Protein AF-A0A368ATS0-F1 (afdb_monomer)

Radius of gyration: 23.38 Å; Cα contacts (8 Å, |Δi|>4): 8; chains: 1; bounding box: 49×22×59 Å

Solvent-accessible surface area (backbone atoms only — not comparable to full-atom values): 3569 Å² total; per-residue (Å²): 117,67,65,62,52,51,51,51,52,50,54,50,51,53,50,49,53,50,50,52,52,52,52,53,52,49,51,53,50,51,50,54,50,51,51,53,56,50,70,75,51,85,65,62,90,84,58,78,74,63,48,46,99,86,68,49,71,55,130

Nearest PDB structures (foldseek):
  7lyt-assembly1_A  TM=4.573E-01  e=7.017E+00  Biggievirus Mos11

Sequence (59 aa):
MNEQAISLLQQILDQQKKQTSLLEQIATQNLALIEALADEGGVDPDAPPQTYLSGAPCR

Mean predicted aligned error: 8.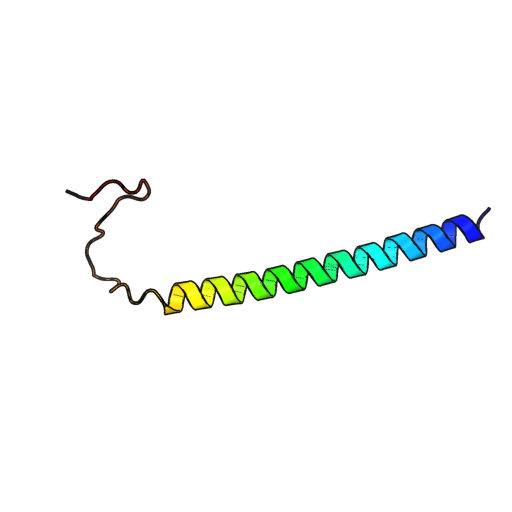98 Å

Secondary structure (DSSP, 8-state):
-HHHHHHHHHHHHHHHHHHHHHHHHHHHHHHHHHHHHHHT----TTSPP-B-TTSPBP-

pLDDT: mean 89.59, std 10.38, range [60.25, 98.44]

Structure (mmCIF, N/CA/C/O backbone):
data_AF-A0A368ATS0-F1
#
_entry.id   AF-A0A368ATS0-F1
#
loop_
_atom_site.group_PDB
_atom_site.id
_atom_site.type_symbol
_atom_site.label_atom_id
_atom_site.label_alt_id
_atom_site.label_comp_id
_atom_site.label_asym_id
_atom_site.label_entity_id
_atom_site.label_seq_id
_atom_site.pdbx_PDB_ins_code
_atom_site.Cartn_x
_atom_site.Cartn_y
_atom_site.Cartn_z
_atom_site.occupancy
_atom_site.B_iso_or_equiv
_atom_site.auth_seq_id
_atom_site.auth_comp_id
_atom_site.auth_asym_id
_atom_site.auth_atom_id
_atom_site.pdbx_PDB_model_num
ATOM 1 N N . MET A 1 1 ? -24.865 8.666 27.676 1.00 63.03 1 MET A N 1
ATOM 2 C CA . MET A 1 1 ? -23.890 9.512 26.943 1.00 63.03 1 MET A CA 1
ATOM 3 C C . MET A 1 1 ? -22.546 8.812 26.723 1.00 63.03 1 MET A C 1
ATOM 5 O O . MET A 1 1 ? -22.030 8.908 25.622 1.00 63.03 1 MET A O 1
ATOM 9 N N . ASN A 1 2 ? -21.999 8.069 27.695 1.00 82.06 2 ASN A N 1
ATOM 10 C CA . ASN A 1 2 ? -20.698 7.393 27.540 1.00 82.06 2 ASN A CA 1
ATOM 11 C C . ASN A 1 2 ? -20.731 6.184 26.573 1.00 82.06 2 ASN A C 1
ATOM 13 O O . ASN A 1 2 ? -19.824 5.996 25.776 1.00 82.06 2 ASN A O 1
ATOM 17 N N . GLU A 1 3 ? -21.817 5.404 26.568 1.00 89.00 3 GLU A N 1
ATOM 18 C CA . GLU A 1 3 ? -21.948 4.212 25.707 1.00 89.00 3 GLU A CA 1
ATOM 19 C C . GLU A 1 3 ? -22.007 4.540 24.208 1.00 89.00 3 GLU A C 1
ATOM 21 O O . GLU A 1 3 ? -21.423 3.836 23.391 1.00 89.00 3 GLU A O 1
ATOM 26 N N . GLN A 1 4 ? -22.660 5.646 23.841 1.00 90.88 4 GLN A N 1
ATOM 27 C CA . GLN A 1 4 ? -22.702 6.120 22.453 1.00 90.88 4 GLN A CA 1
ATOM 28 C C . GLN A 1 4 ? -21.314 6.559 21.972 1.00 90.88 4 GLN A C 1
ATOM 30 O O . GLN A 1 4 ? -20.928 6.249 20.848 1.00 90.88 4 GLN A O 1
ATOM 35 N N . ALA A 1 5 ? -20.544 7.228 22.837 1.00 92.31 5 ALA A N 1
ATOM 36 C CA . ALA A 1 5 ? -19.171 7.615 22.533 1.00 92.31 5 ALA A CA 1
ATOM 37 C C . ALA A 1 5 ? -18.265 6.384 22.366 1.00 92.31 5 ALA A C 1
ATOM 39 O O . ALA A 1 5 ? -17.494 6.321 21.412 1.00 92.31 5 ALA A O 1
ATOM 40 N N . ILE A 1 6 ? -18.407 5.375 23.232 1.00 94.56 6 ILE A N 1
ATOM 41 C CA . ILE A 1 6 ? -17.666 4.109 23.125 1.00 94.56 6 ILE A CA 1
ATOM 42 C C . ILE A 1 6 ? -18.010 3.386 21.817 1.00 94.56 6 ILE A C 1
ATOM 44 O O . ILE A 1 6 ? -17.103 2.954 21.107 1.00 94.56 6 ILE A O 1
ATOM 48 N N . SER A 1 7 ? -19.294 3.307 21.458 1.00 96.38 7 SER A N 1
ATOM 49 C CA . SER A 1 7 ? -19.727 2.681 20.204 1.00 96.38 7 SER A CA 1
ATOM 50 C C . SER A 1 7 ? -19.173 3.407 18.974 1.00 96.38 7 SER A C 1
ATOM 52 O O . SER A 1 7 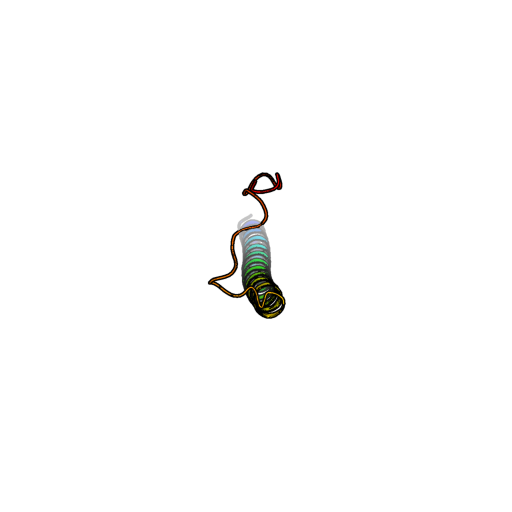? -18.680 2.763 18.049 1.00 96.38 7 SER A O 1
ATOM 54 N N . LEU A 1 8 ? -19.178 4.744 18.971 1.00 96.75 8 LEU A N 1
ATOM 55 C CA . LEU A 1 8 ? -18.606 5.528 17.876 1.00 96.75 8 LEU A CA 1
ATOM 56 C C . LEU A 1 8 ? -17.089 5.314 17.754 1.00 96.75 8 LEU A C 1
ATOM 58 O O . LEU A 1 8 ? -16.581 5.128 16.651 1.00 96.75 8 LEU A O 1
ATOM 62 N N . LEU A 1 9 ? -16.368 5.291 18.878 1.00 97.19 9 LEU A N 1
ATOM 63 C CA . LEU A 1 9 ? -14.926 5.030 18.891 1.00 97.19 9 LEU A CA 1
ATOM 64 C C . LEU A 1 9 ? -14.592 3.626 18.374 1.00 97.19 9 LEU A C 1
ATOM 66 O O . LEU A 1 9 ? -13.620 3.469 17.639 1.00 97.19 9 LEU A O 1
ATOM 70 N N . GLN A 1 10 ? -15.409 2.621 18.700 1.00 97.44 10 GLN A N 1
ATOM 71 C CA . GLN A 1 10 ? -15.262 1.270 18.152 1.00 97.44 10 GLN A CA 1
ATOM 72 C C . GLN A 1 10 ? -15.453 1.254 16.632 1.00 97.44 10 GLN A C 1
ATOM 74 O O . GLN A 1 10 ? -14.616 0.704 15.922 1.00 97.44 10 GLN A O 1
ATOM 79 N N . GLN A 1 11 ? -16.487 1.928 16.119 1.00 97.88 11 GLN A N 1
ATOM 80 C CA . GLN A 1 11 ? -16.722 2.022 14.673 1.00 97.88 11 GLN A CA 1
ATOM 81 C C . GLN A 1 11 ? -15.565 2.717 13.943 1.00 97.88 11 GLN A C 1
ATOM 83 O O . GLN A 1 11 ? -15.141 2.263 12.879 1.00 97.88 11 GLN A O 1
ATOM 88 N N . ILE A 1 12 ? -15.020 3.791 14.524 1.00 97.88 12 ILE A N 1
ATOM 89 C CA . ILE A 1 12 ? -13.852 4.488 13.972 1.00 97.88 12 ILE A CA 1
ATOM 90 C C . ILE A 1 12 ? -12.631 3.566 13.970 1.00 97.88 12 ILE A C 1
ATOM 92 O O . ILE A 1 12 ? -11.947 3.480 12.952 1.00 97.88 12 ILE A O 1
ATOM 96 N N . LEU A 1 13 ? -12.371 2.854 15.069 1.00 97.88 13 LEU A N 1
ATOM 97 C CA . LEU A 1 13 ? -11.247 1.923 15.162 1.00 97.88 13 LEU A CA 1
ATOM 98 C C . LEU A 1 13 ? -11.356 0.796 14.125 1.00 97.88 13 LEU A C 1
ATOM 100 O O . LEU A 1 13 ? -10.363 0.447 13.487 1.00 97.88 13 LEU A O 1
ATOM 104 N N . ASP A 1 14 ? -12.550 0.244 13.925 1.00 98.44 14 ASP A N 1
ATOM 105 C CA . ASP A 1 14 ? -12.781 -0.798 12.923 1.00 98.44 14 ASP A CA 1
ATOM 106 C C . ASP A 1 14 ? -12.562 -0.272 11.504 1.00 98.44 14 ASP A C 1
ATOM 108 O O . ASP A 1 14 ? -11.965 -0.954 10.666 1.00 98.44 14 ASP A O 1
ATOM 112 N N . GLN A 1 15 ? -12.987 0.9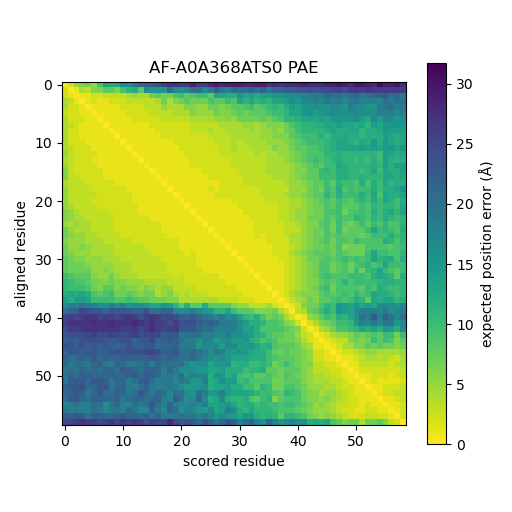62 11.235 1.00 98.06 15 GLN A N 1
ATOM 113 C CA . GLN A 1 15 ? -12.749 1.602 9.949 1.00 98.06 15 GLN A CA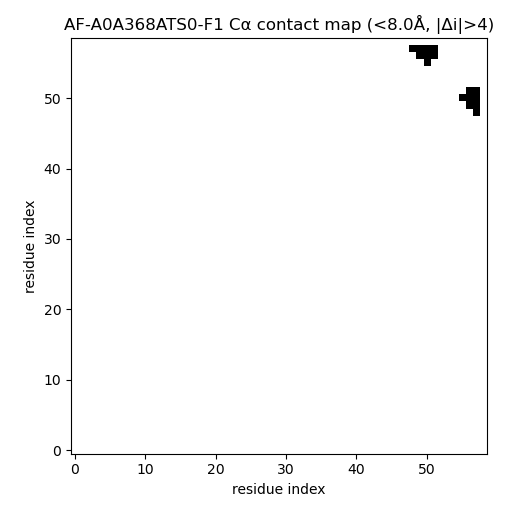 1
ATOM 114 C C . GLN A 1 15 ? -11.261 1.905 9.726 1.00 98.06 15 GLN A C 1
ATOM 116 O O . GLN A 1 15 ? -10.756 1.676 8.627 1.00 98.06 15 GLN A O 1
ATOM 121 N N . GLN A 1 16 ? -10.541 2.344 10.762 1.00 97.81 16 GLN A N 1
ATOM 122 C CA . GLN A 1 16 ? -9.093 2.556 10.705 1.00 97.81 16 GLN A CA 1
ATOM 123 C C . GLN A 1 16 ? -8.351 1.250 10.414 1.00 97.81 16 GLN A C 1
ATOM 125 O O . GLN A 1 16 ? -7.522 1.216 9.511 1.00 97.81 16 GLN A O 1
ATOM 130 N N . LYS A 1 17 ? -8.701 0.151 11.093 1.00 98.25 17 LYS A N 1
ATOM 131 C CA . LYS A 1 17 ? -8.118 -1.175 10.822 1.00 98.25 17 LYS A CA 1
ATOM 132 C C . LYS A 1 17 ? -8.341 -1.618 9.376 1.00 98.25 17 LYS A C 1
ATOM 134 O O . LYS A 1 17 ? -7.408 -2.096 8.733 1.00 98.25 17 LYS A O 1
ATOM 139 N N . LYS A 1 18 ? -9.557 -1.434 8.848 1.00 98.19 18 LYS A N 1
ATOM 140 C CA . LYS A 1 18 ? -9.868 -1.730 7.438 1.00 98.19 18 LYS A CA 1
ATOM 141 C C . LYS A 1 18 ? -9.028 -0.882 6.486 1.00 98.19 18 LYS A C 1
ATOM 143 O O . LYS A 1 18 ? -8.492 -1.415 5.520 1.00 98.19 18 LYS A O 1
ATOM 148 N N . GLN A 1 19 ? -8.887 0.412 6.767 1.00 97.75 19 GLN A N 1
ATOM 149 C CA . GLN A 1 19 ? -8.077 1.316 5.954 1.00 97.75 19 GLN A CA 1
ATOM 150 C C . GLN A 1 19 ? -6.595 0.922 5.971 1.00 97.75 19 GLN A C 1
ATOM 152 O O . GLN A 1 19 ? -5.978 0.866 4.911 1.00 97.75 19 GLN A O 1
ATOM 157 N N . THR A 1 20 ? -6.033 0.603 7.139 1.00 98.00 20 THR A N 1
ATOM 158 C CA . THR A 1 20 ? -4.647 0.130 7.256 1.00 98.00 20 THR A CA 1
ATOM 159 C C . THR A 1 20 ? -4.434 -1.162 6.472 1.00 98.00 20 THR A C 1
ATOM 161 O O . THR A 1 20 ? -3.500 -1.236 5.680 1.00 98.00 20 THR A O 1
ATOM 164 N N . SER A 1 21 ? -5.337 -2.138 6.601 1.00 97.94 21 SER A N 1
ATOM 165 C CA . SER A 1 21 ? -5.236 -3.395 5.848 1.00 97.94 21 SER A CA 1
ATOM 166 C C . SER A 1 21 ? -5.309 -3.175 4.331 1.00 97.94 21 SER A C 1
ATOM 168 O O . SER A 1 21 ? -4.578 -3.814 3.576 1.00 97.94 21 SER A O 1
ATOM 170 N N . LEU A 1 22 ? -6.140 -2.236 3.868 1.00 98.38 22 LEU A N 1
ATOM 171 C CA . LEU A 1 22 ? -6.205 -1.885 2.450 1.00 98.38 22 LEU A CA 1
ATOM 172 C C . LEU A 1 22 ? -4.889 -1.263 1.955 1.00 98.38 22 LEU A C 1
ATOM 174 O O . LEU A 1 22 ? -4.436 -1.587 0.861 1.00 98.38 22 LEU A O 1
ATOM 178 N N . LEU A 1 23 ? -4.261 -0.398 2.757 1.00 98.44 23 LEU A N 1
ATOM 179 C CA . LEU A 1 23 ? -2.965 0.199 2.419 1.00 98.44 23 LEU A CA 1
ATOM 180 C C . LEU A 1 23 ? -1.859 -0.858 2.309 1.00 98.44 23 LEU A C 1
ATOM 182 O O . LEU A 1 23 ? -1.063 -0.799 1.375 1.00 98.44 23 LEU A O 1
ATOM 186 N N . GLU A 1 24 ? -1.837 -1.841 3.210 1.00 98.06 24 GLU A N 1
ATOM 187 C CA . GLU A 1 24 ? -0.903 -2.973 3.138 1.00 98.06 24 GLU A CA 1
ATOM 188 C C . GLU A 1 24 ? -1.099 -3.774 1.843 1.00 98.06 24 GLU A C 1
ATOM 190 O O . GLU A 1 24 ? -0.133 -4.037 1.128 1.00 98.06 24 GLU A O 1
ATOM 195 N N . GLN A 1 25 ? -2.349 -4.077 1.475 1.00 98.12 25 GLN A N 1
ATOM 196 C CA . GLN A 1 25 ? -2.664 -4.783 0.227 1.00 98.12 25 GLN A CA 1
ATOM 197 C C . GLN A 1 25 ? -2.253 -3.995 -1.022 1.00 98.12 25 GLN A C 1
ATOM 199 O O . GLN A 1 25 ? -1.804 -4.591 -2.002 1.00 98.12 25 GLN A O 1
ATOM 204 N N . ILE A 1 26 ? -2.415 -2.669 -1.010 1.00 98.06 26 ILE A N 1
ATOM 205 C CA . ILE A 1 26 ? -1.965 -1.799 -2.105 1.00 98.06 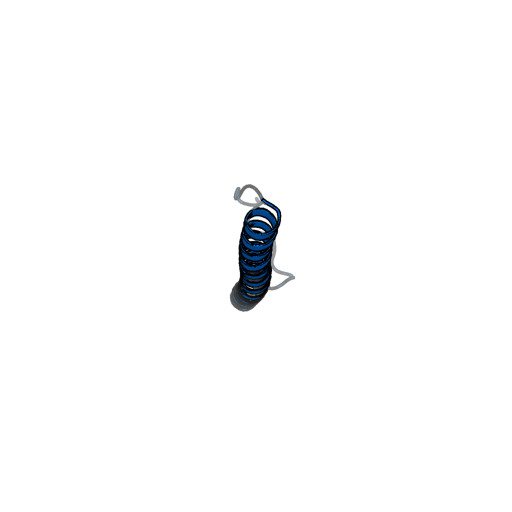26 ILE A CA 1
ATOM 206 C C . ILE A 1 26 ? -0.440 -1.835 -2.210 1.00 98.06 26 ILE A C 1
ATOM 208 O O . ILE A 1 26 ? 0.086 -1.957 -3.312 1.00 98.06 26 ILE A O 1
ATOM 212 N N . ALA A 1 27 ? 0.278 -1.770 -1.086 1.00 97.25 27 ALA A N 1
ATOM 213 C CA . ALA A 1 27 ? 1.736 -1.848 -1.088 1.00 97.25 27 ALA A CA 1
ATOM 214 C C . ALA A 1 27 ? 2.229 -3.183 -1.673 1.00 97.25 27 ALA A C 1
ATOM 216 O O . ALA A 1 27 ? 3.127 -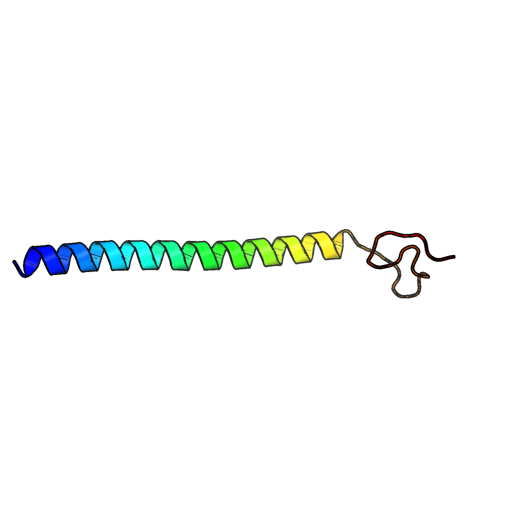3.183 -2.514 1.00 97.25 27 ALA A O 1
ATOM 217 N N . THR A 1 28 ? 1.600 -4.303 -1.300 1.00 97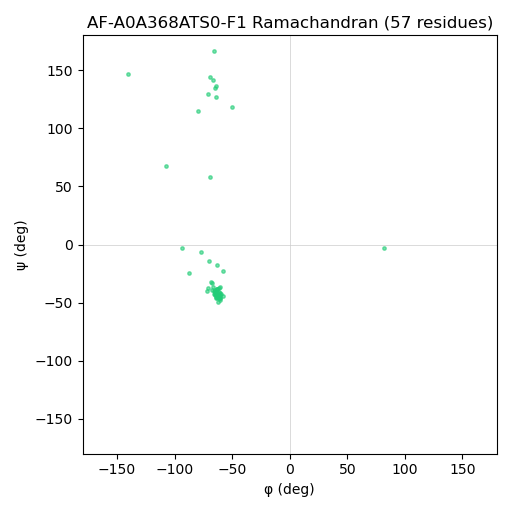.69 28 THR A N 1
ATOM 218 C CA . THR A 1 28 ? 1.907 -5.623 -1.873 1.00 97.69 28 THR A CA 1
ATOM 219 C C . THR A 1 28 ? 1.641 -5.674 -3.378 1.00 97.69 28 THR A C 1
ATOM 221 O O . THR A 1 28 ? 2.480 -6.164 -4.128 1.00 97.69 28 THR A O 1
ATOM 224 N N . GLN A 1 29 ? 0.504 -5.144 -3.838 1.00 97.31 29 GLN A N 1
ATOM 225 C CA . GLN A 1 29 ? 0.178 -5.101 -5.269 1.00 97.31 29 GLN A CA 1
ATOM 226 C C . GLN A 1 29 ? 1.146 -4.217 -6.058 1.00 97.31 29 GLN A C 1
ATOM 228 O O . GLN A 1 29 ? 1.580 -4.604 -7.138 1.00 97.31 29 GLN A O 1
ATOM 233 N N . ASN A 1 30 ? 1.517 -3.057 -5.514 1.00 96.88 30 ASN A N 1
ATOM 234 C CA . ASN A 1 30 ? 2.486 -2.166 -6.146 1.00 96.88 30 ASN A CA 1
ATOM 235 C C . ASN A 1 30 ? 3.860 -2.830 -6.271 1.00 96.88 30 ASN A C 1
ATOM 237 O O . ASN A 1 30 ? 4.512 -2.656 -7.295 1.00 96.88 30 ASN A O 1
ATOM 241 N N . LEU A 1 31 ? 4.287 -3.602 -5.266 1.00 96.38 31 LEU A N 1
ATOM 242 C CA . LEU A 1 31 ? 5.536 -4.357 -5.345 1.00 96.38 31 LEU A CA 1
ATOM 243 C C . LEU A 1 31 ? 5.485 -5.397 -6.472 1.00 96.38 31 LEU A C 1
ATOM 245 O O . LEU A 1 31 ? 6.363 -5.396 -7.327 1.00 96.38 31 LEU A O 1
ATOM 249 N N . ALA A 1 32 ? 4.420 -6.202 -6.532 1.00 94.81 32 ALA A N 1
ATOM 250 C CA . ALA A 1 32 ? 4.242 -7.193 -7.594 1.00 94.81 32 ALA A CA 1
ATOM 251 C C . ALA A 1 32 ? 4.180 -6.553 -8.995 1.00 94.81 32 ALA A C 1
ATOM 253 O O . ALA A 1 32 ? 4.703 -7.105 -9.958 1.00 94.81 32 ALA A O 1
ATOM 254 N N . LEU A 1 33 ? 3.565 -5.371 -9.119 1.00 93.88 33 LEU A N 1
ATOM 255 C CA . LEU A 1 33 ? 3.540 -4.615 -10.372 1.00 93.88 33 LEU A CA 1
ATOM 256 C C . LEU A 1 33 ? 4.939 -4.131 -10.776 1.00 93.88 33 LEU A C 1
ATOM 258 O O . LEU A 1 33 ? 5.289 -4.218 -11.948 1.00 93.88 33 LEU A O 1
ATOM 262 N N . ILE A 1 34 ? 5.733 -3.623 -9.828 1.00 91.00 34 ILE A N 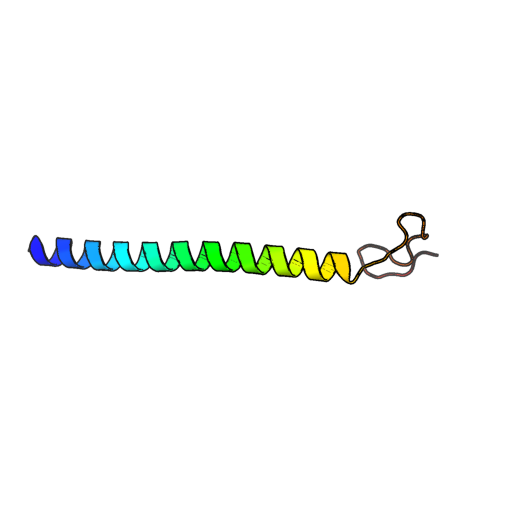1
ATOM 263 C CA . ILE A 1 34 ? 7.119 -3.205 -10.087 1.00 91.00 34 ILE A CA 1
ATOM 264 C C . ILE A 1 34 ? 7.954 -4.399 -10.557 1.00 91.00 34 ILE A C 1
ATOM 266 O O . ILE A 1 34 ? 8.695 -4.263 -11.525 1.00 91.00 34 ILE A O 1
ATOM 270 N N . GLU A 1 35 ? 7.815 -5.552 -9.902 1.00 90.12 35 GLU A N 1
ATOM 271 C CA . GLU A 1 35 ? 8.503 -6.789 -10.287 1.00 90.12 35 GLU A CA 1
ATOM 272 C C . GLU A 1 35 ? 8.108 -7.227 -11.703 1.00 90.12 35 GLU A C 1
ATOM 274 O O . GLU A 1 35 ? 8.982 -7.431 -12.539 1.00 90.12 35 GLU A O 1
ATOM 279 N N . ALA A 1 36 ? 6.811 -7.250 -12.022 1.00 89.19 36 ALA A N 1
ATOM 280 C CA . ALA A 1 36 ? 6.336 -7.594 -13.362 1.00 89.19 36 ALA A CA 1
ATOM 281 C C . ALA A 1 36 ? 6.872 -6.638 -14.447 1.00 89.19 36 ALA A C 1
ATOM 283 O O . ALA A 1 36 ? 7.301 -7.083 -15.509 1.00 89.19 36 ALA A O 1
ATOM 284 N N . LEU A 1 37 ? 6.894 -5.328 -14.176 1.00 87.19 37 LEU A N 1
ATOM 285 C CA . LEU A 1 37 ? 7.442 -4.330 -15.102 1.00 87.19 37 LEU A CA 1
ATOM 286 C C . LEU A 1 37 ? 8.963 -4.444 -15.269 1.00 87.19 37 LEU A C 1
ATOM 288 O O . LEU A 1 37 ? 9.484 -4.134 -16.340 1.00 87.19 37 LEU A O 1
ATOM 292 N N . ALA A 1 38 ? 9.676 -4.861 -14.221 1.00 84.12 38 ALA A N 1
ATOM 293 C CA . ALA A 1 38 ? 11.109 -5.122 -14.292 1.00 84.12 38 ALA A CA 1
ATOM 294 C C . ALA A 1 38 ? 11.407 -6.395 -15.101 1.00 84.12 38 ALA A C 1
ATOM 296 O O . ALA A 1 38 ? 12.326 -6.388 -15.920 1.00 84.12 38 ALA A O 1
ATOM 297 N N . ASP A 1 39 ? 10.603 -7.447 -14.933 1.00 78.19 39 ASP A N 1
ATOM 298 C CA . ASP A 1 39 ? 10.741 -8.712 -15.665 1.00 78.19 39 ASP A CA 1
ATOM 299 C C . ASP A 1 39 ? 10.420 -8.565 -17.165 1.00 78.19 39 ASP A C 1
ATOM 301 O O . ASP A 1 39 ? 11.045 -9.218 -18.004 1.00 78.19 39 ASP A O 1
ATOM 305 N N . GLU A 1 40 ? 9.491 -7.676 -17.535 1.00 68.06 40 GLU A N 1
ATOM 306 C CA . GLU A 1 40 ? 9.198 -7.337 -18.939 1.00 68.06 40 GLU A CA 1
ATOM 307 C C . GLU A 1 40 ? 10.334 -6.540 -19.620 1.00 68.06 40 GLU A C 1
ATOM 309 O O . GLU A 1 40 ? 10.384 -6.437 -20.850 1.00 68.06 40 GLU A O 1
ATOM 314 N N . GLY A 1 41 ? 11.277 -6.003 -18.840 1.00 60.25 41 GLY A N 1
ATOM 315 C CA . GLY A 1 41 ? 12.348 -5.118 -19.285 1.00 60.25 41 GLY A CA 1
ATOM 316 C C . GLY A 1 41 ? 13.724 -5.774 -19.298 1.00 60.25 41 GLY A C 1
ATOM 317 O O . GLY A 1 41 ? 14.617 -5.348 -18.571 1.00 60.25 41 GLY A O 1
ATOM 318 N N . GLY A 1 42 ? 13.941 -6.741 -20.191 1.00 61.78 42 GLY A N 1
ATOM 319 C CA . GLY A 1 42 ? 15.283 -7.189 -20.588 1.00 61.78 42 GLY A CA 1
ATOM 320 C C . GLY A 1 42 ? 16.019 -6.120 -21.404 1.00 61.78 42 GLY A C 1
ATOM 321 O O . GLY A 1 42 ? 16.365 -6.351 -22.561 1.00 61.78 42 GLY A O 1
ATOM 322 N N . VAL A 1 43 ? 16.198 -4.921 -20.846 1.00 64.38 43 VAL A N 1
ATOM 323 C CA . VAL A 1 43 ? 17.046 -3.890 -21.445 1.00 64.38 43 VAL A CA 1
ATOM 324 C C . VAL A 1 43 ? 18.476 -4.254 -21.086 1.00 64.38 43 VAL A C 1
ATOM 326 O O . VAL A 1 43 ? 18.838 -4.274 -19.912 1.00 64.38 43 VAL A O 1
ATOM 329 N N . ASP A 1 44 ? 19.269 -4.584 -22.101 1.00 72.75 44 ASP A N 1
ATOM 330 C CA . ASP A 1 44 ? 20.712 -4.740 -21.957 1.00 72.75 44 ASP A CA 1
ATOM 331 C C . ASP A 1 44 ? 21.270 -3.496 -21.233 1.00 72.75 44 ASP A C 1
ATOM 333 O O . ASP A 1 44 ? 21.100 -2.383 -21.740 1.00 72.75 44 ASP A O 1
ATOM 337 N N . PRO A 1 45 ? 21.876 -3.642 -20.038 1.00 71.69 45 PRO A N 1
ATOM 338 C CA . PRO A 1 45 ? 22.383 -2.508 -19.271 1.00 71.69 45 PRO A CA 1
ATOM 339 C C . PRO A 1 45 ? 23.502 -1.755 -20.002 1.00 71.69 45 PRO A C 1
ATOM 341 O O . PRO A 1 45 ? 23.764 -0.599 -19.666 1.00 71.69 45 PRO A O 1
ATOM 344 N N . ASP A 1 46 ? 24.122 -2.378 -21.008 1.00 79.50 46 ASP A N 1
ATOM 345 C CA . ASP A 1 46 ? 25.137 -1.770 -21.865 1.00 79.50 46 ASP A CA 1
ATOM 346 C C . ASP A 1 46 ? 24.546 -1.162 -23.155 1.00 79.50 46 ASP A C 1
ATOM 348 O O . ASP A 1 46 ? 25.270 -0.534 -23.938 1.00 79.50 46 ASP A O 1
ATOM 352 N N . ALA A 1 47 ? 23.234 -1.296 -23.395 1.00 82.69 47 ALA A N 1
ATOM 353 C CA . ALA A 1 47 ? 22.593 -0.679 -24.549 1.00 82.69 47 ALA A CA 1
ATOM 354 C C . ALA A 1 47 ? 22.644 0.858 -24.452 1.00 82.69 47 ALA A C 1
ATOM 356 O O . ALA A 1 47 ? 22.322 1.441 -23.412 1.00 82.69 47 ALA A O 1
ATOM 357 N N . PRO A 1 48 ? 22.990 1.557 -25.548 1.00 82.62 48 PRO A N 1
ATOM 358 C CA . PRO A 1 48 ? 22.996 3.010 -25.552 1.00 82.62 48 PRO A CA 1
ATOM 359 C C . PRO A 1 48 ? 21.571 3.557 -25.340 1.00 82.62 48 PRO A C 1
ATOM 361 O O . PRO A 1 48 ? 20.624 3.071 -25.972 1.00 82.62 48 PRO A O 1
ATOM 364 N N . PRO A 1 49 ? 21.388 4.590 -24.497 1.00 85.25 49 PRO A N 1
ATOM 365 C CA . PRO A 1 49 ? 20.075 5.171 -24.246 1.00 85.25 49 PRO A CA 1
ATOM 366 C C . PRO A 1 49 ? 19.512 5.792 -25.528 1.00 85.25 49 PRO A C 1
ATOM 368 O O . PRO A 1 49 ? 20.158 6.630 -26.155 1.00 85.25 49 PRO A O 1
ATOM 371 N N . GLN A 1 50 ? 18.290 5.411 -25.906 1.00 88.12 50 GLN A N 1
ATOM 372 C CA . GLN A 1 50 ? 17.647 5.892 -27.139 1.00 88.12 50 GLN A CA 1
ATOM 373 C C . GLN A 1 50 ? 16.875 7.201 -26.955 1.00 88.12 50 GLN A C 1
ATOM 375 O O . GLN A 1 50 ? 16.669 7.942 -27.916 1.00 88.12 50 GLN A O 1
ATOM 380 N N . THR A 1 51 ? 16.444 7.495 -25.729 1.00 91.50 51 THR A N 1
ATOM 381 C CA . THR A 1 51 ? 15.649 8.681 -25.404 1.00 91.50 51 THR A CA 1
ATOM 382 C C . THR A 1 51 ? 16.085 9.296 -24.080 1.00 91.50 51 THR A C 1
ATOM 384 O O . THR A 1 51 ? 16.424 8.585 -23.135 1.00 91.50 51 THR A O 1
ATOM 387 N N . TYR A 1 52 ? 15.998 10.619 -23.979 1.00 89.69 52 TYR A N 1
ATOM 388 C CA . TYR A 1 52 ? 16.068 11.339 -22.710 1.00 89.69 52 TYR A CA 1
ATOM 389 C C . TYR A 1 52 ? 14.859 11.010 -21.820 1.00 89.69 52 TYR A C 1
ATOM 391 O O . TYR A 1 52 ? 13.834 10.529 -22.298 1.00 89.69 52 TYR A O 1
ATOM 399 N N . LEU A 1 53 ? 14.924 11.381 -20.536 1.00 88.00 53 LEU A N 1
ATOM 400 C CA . LEU A 1 53 ? 13.791 11.262 -19.600 1.00 88.00 53 LEU A CA 1
ATOM 401 C C . LEU A 1 53 ? 12.535 12.028 -20.057 1.00 88.00 53 LEU A C 1
ATOM 403 O O . LEU A 1 53 ? 11.428 11.697 -19.652 1.00 88.00 53 LEU A O 1
ATOM 407 N N . SER A 1 54 ? 12.695 13.044 -20.908 1.00 93.12 54 SER A N 1
ATOM 408 C CA . SER A 1 54 ? 11.589 13.777 -21.534 1.00 93.12 54 SER A CA 1
ATOM 409 C C . SER A 1 54 ? 10.919 13.025 -22.692 1.00 93.12 54 SER A C 1
ATOM 411 O O . SER A 1 54 ? 9.944 13.524 -23.249 1.00 93.12 54 SER A O 1
ATOM 413 N N . GLY A 1 55 ? 11.456 11.872 -23.103 1.00 89.19 55 GLY A N 1
ATOM 414 C CA . GLY A 1 55 ? 11.025 11.114 -24.279 1.00 89.19 55 GLY A CA 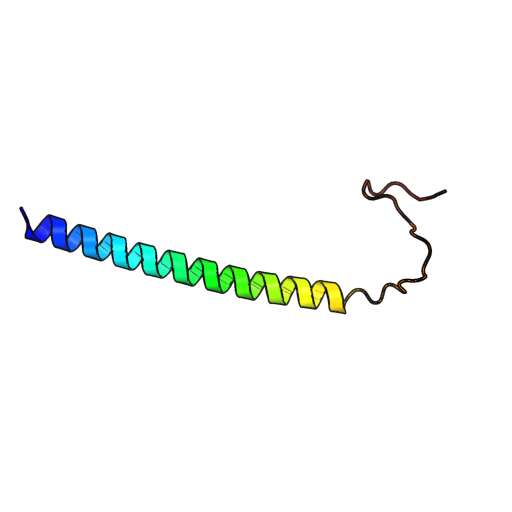1
ATOM 415 C C . GLY A 1 55 ? 11.604 11.613 -25.610 1.00 89.19 55 GLY A C 1
ATOM 416 O O . GLY A 1 55 ? 11.353 11.006 -26.647 1.00 89.19 55 GLY A O 1
ATOM 417 N N . ALA A 1 56 ? 12.389 12.697 -25.618 1.00 94.50 56 ALA A N 1
ATOM 418 C CA . ALA A 1 56 ? 13.076 13.154 -26.827 1.00 94.50 56 ALA A CA 1
ATOM 419 C C . ALA A 1 56 ? 14.193 12.165 -27.232 1.00 94.50 56 ALA A C 1
ATOM 421 O O . ALA A 1 56 ? 14.856 11.634 -26.341 1.00 94.50 56 ALA A O 1
ATOM 422 N N . PRO A 1 57 ? 14.448 11.931 -28.533 1.00 91.75 57 PRO A N 1
ATOM 423 C CA . PRO A 1 57 ? 15.487 11.002 -28.976 1.00 91.75 57 PRO A CA 1
ATOM 424 C C . PRO A 1 57 ? 16.893 11.500 -28.614 1.00 91.75 57 PRO A C 1
ATOM 426 O O . PRO A 1 57 ? 17.187 12.693 -28.743 1.00 91.75 57 PRO A O 1
ATOM 429 N N . CYS A 1 58 ? 17.767 10.578 -28.210 1.00 88.00 58 CYS A N 1
ATOM 430 C CA . CYS A 1 58 ? 19.206 10.812 -28.126 1.00 88.00 58 CYS A CA 1
ATOM 431 C C . CYS A 1 58 ? 19.764 10.909 -29.559 1.00 88.00 58 CYS A C 1
ATOM 433 O O . CYS A 1 58 ? 19.437 10.073 -30.400 1.00 88.00 58 CYS A O 1
ATOM 435 N N . ARG A 1 59 ? 20.541 11.954 -29.865 1.00 80.06 59 ARG A N 1
ATOM 436 C CA . ARG A 1 59 ? 21.192 12.136 -31.175 1.00 80.06 59 ARG A CA 1
ATOM 437 C C . ARG A 1 59 ? 22.583 11.528 -31.201 1.00 80.06 59 ARG A C 1
ATOM 439 O O . ARG A 1 59 ? 23.259 11.618 -30.154 1.00 80.06 59 ARG A O 1
#

Foldseek 3Di:
DVVVVVVVVVVVVVVVVVVVVVVVVVVVVVVVVVVVVVVVDPDDPPDDDQADPVRHGDD